Protein AF-A0A7Y4U367-F1 (afdb_monomer_lite)

Foldseek 3Di:
DDPVVVVVVVVVVCCVVVVVVVVVVCVVPPDDPPDDDDPVRVVVVVVVVVVPDDPCRVPDDDPDDDDPVVVVVVLVVCVVPPCQQQNSVRNRPHPND

Structure (mmCIF, N/CA/C/O backbone):
data_AF-A0A7Y4U367-F1
#
_entry.id   AF-A0A7Y4U367-F1
#
loop_
_atom_site.group_PDB
_atom_site.id
_atom_site.type_symbol
_atom_site.label_atom_id
_atom_site.label_alt_id
_atom_site.label_comp_id
_atom_site.label_asym_id
_atom_site.label_entity_id
_atom_site.label_seq_id
_atom_site.pdbx_PDB_ins_code
_atom_site.Cartn_x
_atom_site.Cartn_y
_atom_site.Cartn_z
_atom_site.occupancy
_atom_site.B_iso_or_equiv
_atom_site.auth_seq_id
_atom_site.auth_comp_id
_atom_site.auth_asym_id
_atom_site.auth_atom_id
_atom_site.pdbx_PDB_model_num
ATOM 1 N N . MET A 1 1 ? -22.539 -8.615 42.269 1.00 63.47 1 MET A N 1
ATOM 2 C CA . MET A 1 1 ? -22.002 -8.830 40.899 1.00 63.47 1 MET A CA 1
ATOM 3 C C . MET A 1 1 ? -20.730 -9.661 40.960 1.00 63.47 1 MET A C 1
ATOM 5 O O . MET A 1 1 ? -19.775 -9.232 41.602 1.00 63.47 1 MET A O 1
ATOM 9 N N . SER A 1 2 ? -20.712 -10.832 40.318 1.00 86.75 2 SER A N 1
ATOM 10 C CA . SER A 1 2 ? -19.523 -11.694 40.284 1.00 86.75 2 SER A CA 1
ATOM 11 C C . SER A 1 2 ? -18.370 -11.014 39.531 1.00 86.75 2 SER A C 1
ATOM 13 O O . SER A 1 2 ? -18.589 -10.190 38.640 1.00 86.75 2 SER A O 1
ATOM 15 N N . LYS A 1 3 ? -17.123 -11.361 39.873 1.00 89.44 3 LYS A N 1
ATOM 16 C CA . LYS A 1 3 ? -15.912 -10.829 39.217 1.00 89.44 3 LYS A CA 1
ATOM 17 C C . LYS A 1 3 ? -15.962 -10.988 37.688 1.00 89.44 3 LYS A C 1
ATOM 19 O O . LYS A 1 3 ? -15.538 -10.096 36.965 1.00 89.44 3 LYS A O 1
ATOM 24 N N . ARG A 1 4 ? -16.566 -12.081 37.208 1.00 91.12 4 ARG A N 1
ATOM 25 C CA . ARG A 1 4 ? -16.754 -12.391 35.781 1.00 91.12 4 ARG A CA 1
ATOM 26 C C . ARG A 1 4 ? -17.662 -11.384 35.070 1.00 91.12 4 ARG A C 1
ATOM 28 O O . ARG A 1 4 ? -17.329 -10.945 33.978 1.00 91.12 4 ARG A O 1
ATOM 35 N N . TYR A 1 5 ? -18.753 -10.965 35.713 1.00 93.19 5 TYR A N 1
ATOM 36 C CA . TYR A 1 5 ? -19.666 -9.965 35.151 1.00 93.19 5 TYR A CA 1
ATOM 37 C C . TYR A 1 5 ? -18.988 -8.599 34.989 1.00 93.19 5 TYR A C 1
ATOM 39 O O . TYR A 1 5 ? -19.130 -7.956 33.956 1.00 93.19 5 TYR A O 1
ATOM 47 N N . LYS A 1 6 ? -18.186 -8.180 35.977 1.00 93.88 6 LYS A N 1
ATOM 48 C CA . LYS A 1 6 ? -17.423 -6.922 35.897 1.00 93.88 6 LYS A CA 1
ATOM 49 C C . LYS A 1 6 ? -16.401 -6.935 34.755 1.00 93.88 6 LYS A C 1
ATOM 51 O O . LYS A 1 6 ? -16.264 -5.933 34.066 1.00 93.88 6 LYS A O 1
ATOM 56 N N . ILE A 1 7 ? -15.722 -8.065 34.540 1.00 95.56 7 ILE A N 1
ATOM 57 C CA . ILE A 1 7 ? -14.770 -8.238 33.429 1.00 95.56 7 ILE A CA 1
ATOM 58 C C . ILE A 1 7 ? -15.497 -8.188 32.082 1.00 95.56 7 ILE A C 1
ATOM 60 O O . ILE A 1 7 ? -15.075 -7.454 31.196 1.00 95.56 7 ILE A O 1
ATOM 64 N N . GLY A 1 8 ? -16.606 -8.923 31.942 1.00 96.19 8 GLY A N 1
ATOM 65 C CA . GLY A 1 8 ? -17.412 -8.900 30.721 1.00 96.19 8 GLY A CA 1
ATOM 66 C C . GLY A 1 8 ? -17.909 -7.494 30.389 1.00 96.19 8 GLY A C 1
ATOM 67 O O . GLY A 1 8 ? -17.741 -7.035 29.264 1.00 96.19 8 GLY A O 1
ATOM 68 N N . LEU A 1 9 ? -18.427 -6.776 31.392 1.00 96.56 9 LEU A N 1
ATOM 69 C CA . LEU A 1 9 ? -18.858 -5.390 31.232 1.00 96.56 9 LEU A CA 1
ATOM 70 C C . LEU A 1 9 ? -17.701 -4.488 30.789 1.00 96.56 9 LEU A C 1
ATOM 72 O O . LEU A 1 9 ? -17.875 -3.720 29.853 1.00 96.56 9 LEU A O 1
ATOM 76 N N . ALA A 1 10 ? -16.523 -4.609 31.407 1.00 96.00 10 ALA A N 1
ATOM 77 C CA . ALA A 1 10 ? -15.352 -3.813 31.042 1.00 96.00 10 ALA A CA 1
ATOM 78 C C . ALA A 1 10 ? -14.901 -4.055 29.591 1.00 96.00 10 ALA A C 1
ATOM 80 O O . ALA A 1 10 ? -14.582 -3.098 28.892 1.00 96.00 10 ALA A O 1
ATOM 81 N N . ILE A 1 11 ? -14.918 -5.307 29.118 1.00 96.69 11 ILE A N 1
ATOM 82 C CA . ILE A 1 11 ? -14.572 -5.645 27.727 1.00 96.69 11 ILE A CA 1
ATOM 83 C C . ILE A 1 11 ? -15.574 -5.022 26.755 1.00 96.69 11 ILE A C 1
ATOM 85 O O . ILE A 1 11 ? -15.166 -4.387 25.787 1.00 96.69 11 ILE A O 1
ATOM 89 N N . VAL A 1 12 ? -16.876 -5.167 27.020 1.00 97.06 12 VAL A N 1
ATOM 90 C CA . VAL A 1 12 ? -17.923 -4.575 26.173 1.00 97.06 12 VAL A CA 1
ATOM 91 C C . VAL A 1 12 ? -17.770 -3.058 26.122 1.00 97.06 12 VAL A C 1
ATOM 93 O O . VAL A 1 12 ? -17.806 -2.478 25.042 1.00 97.06 12 VAL A O 1
ATOM 96 N N . LEU A 1 13 ? -17.531 -2.419 27.267 1.00 97.38 13 LEU A N 1
ATOM 97 C CA . LEU A 1 13 ? -17.336 -0.972 27.344 1.00 97.38 13 LEU A CA 1
ATOM 98 C C . LEU A 1 13 ? -16.110 -0.531 26.535 1.00 97.38 13 LEU A C 1
ATOM 100 O O . LEU A 1 13 ? -16.184 0.445 25.795 1.00 97.38 13 LEU A O 1
ATOM 104 N N . LEU A 1 14 ? -15.013 -1.285 26.611 1.00 96.81 14 LEU A N 1
ATOM 105 C CA . LEU A 1 14 ? -13.789 -1.004 25.863 1.00 96.81 14 LEU A CA 1
ATOM 106 C C . LEU A 1 14 ? -13.987 -1.164 24.349 1.00 96.81 14 LEU A C 1
ATOM 108 O O . LEU A 1 14 ? -13.500 -0.336 23.584 1.00 96.81 14 LEU A O 1
ATOM 112 N N . LEU A 1 15 ? -14.744 -2.175 23.915 1.00 96.38 15 LEU A N 1
ATOM 113 C CA . LEU A 1 15 ? -15.100 -2.365 22.506 1.00 96.38 15 LEU A CA 1
ATOM 114 C C . LEU A 1 15 ? -16.018 -1.255 21.989 1.00 96.38 15 LEU A C 1
ATOM 116 O O . LEU A 1 15 ? -15.792 -0.752 20.893 1.00 96.38 15 LEU A O 1
ATOM 120 N N . VAL A 1 16 ? -17.027 -0.854 22.766 1.00 97.56 16 VAL A N 1
ATOM 121 C CA . VAL A 1 16 ? -17.953 0.222 22.383 1.00 97.56 16 VAL A CA 1
ATOM 122 C C . VAL A 1 16 ? -17.217 1.553 22.283 1.00 97.56 16 VAL A C 1
ATOM 124 O O . VAL A 1 16 ? -17.352 2.242 21.277 1.00 97.56 16 VAL A O 1
ATOM 127 N N . VAL A 1 17 ? -16.402 1.898 23.284 1.00 96.56 17 VAL A N 1
ATOM 128 C CA . VAL A 1 17 ? -15.613 3.137 23.270 1.00 96.56 17 VAL A CA 1
ATOM 129 C C . VAL A 1 17 ? -14.601 3.109 22.130 1.00 96.56 17 VAL A C 1
ATOM 131 O O . VAL A 1 17 ? -14.579 4.033 21.326 1.00 96.56 17 VAL A O 1
ATOM 134 N N . GLY A 1 18 ? -13.821 2.033 21.998 1.00 93.62 18 GLY A N 1
ATOM 135 C CA . GLY A 1 18 ? -12.847 1.892 20.916 1.00 93.62 18 GLY A CA 1
ATOM 136 C C . GLY A 1 18 ? -13.492 1.949 19.529 1.00 93.62 18 GLY A C 1
ATOM 137 O O . GLY A 1 18 ? -12.980 2.630 18.643 1.00 93.62 18 GLY A O 1
ATOM 138 N N . GLY A 1 19 ? -14.644 1.297 19.353 1.00 92.75 19 GLY A N 1
ATOM 139 C CA . GLY A 1 19 ? -15.422 1.330 18.116 1.00 92.75 19 GLY A CA 1
ATOM 140 C C . GLY A 1 19 ? -15.976 2.720 17.803 1.00 92.75 19 GLY A C 1
ATOM 141 O O . GLY A 1 19 ? -15.846 3.180 16.673 1.00 92.75 19 GLY A O 1
ATOM 142 N N . ALA A 1 20 ? -16.530 3.420 18.797 1.00 94.56 20 ALA A N 1
ATOM 143 C CA . ALA A 1 20 ? -17.034 4.781 18.632 1.00 94.56 20 ALA A CA 1
ATOM 144 C C . ALA A 1 20 ? -15.909 5.773 18.299 1.00 94.56 20 ALA A C 1
ATOM 146 O O . ALA A 1 20 ? -16.060 6.582 17.386 1.00 94.56 20 ALA A O 1
ATOM 147 N N . THR A 1 21 ? -14.763 5.686 18.983 1.00 89.94 21 THR A N 1
ATOM 148 C CA . THR A 1 21 ? -13.582 6.507 18.680 1.00 89.94 21 THR A CA 1
ATOM 149 C C . THR A 1 21 ? -13.040 6.206 17.286 1.00 89.94 21 THR A C 1
ATOM 151 O O . THR A 1 21 ? -12.756 7.135 16.537 1.00 89.94 21 THR A O 1
ATOM 154 N N . GLY A 1 22 ? -12.941 4.928 16.908 1.00 86.56 22 GLY A N 1
ATOM 155 C CA . GLY A 1 22 ? -12.512 4.523 15.570 1.00 86.56 22 GLY A CA 1
ATOM 156 C C . GLY A 1 22 ? -13.446 5.040 14.475 1.00 86.56 22 GLY A C 1
ATOM 157 O O . GLY A 1 22 ? -12.976 5.610 13.495 1.00 86.56 22 GLY A O 1
ATOM 158 N N . LEU A 1 23 ? -14.764 4.913 14.667 1.00 88.56 23 LEU A N 1
ATOM 159 C CA . LEU A 1 23 ? -15.766 5.437 13.739 1.00 88.56 23 LEU A CA 1
ATOM 160 C C . LEU A 1 23 ? -15.686 6.962 13.631 1.00 88.56 23 LEU A C 1
ATOM 162 O O . LEU A 1 23 ? -15.734 7.496 12.531 1.00 88.56 23 LEU A O 1
ATOM 166 N N . TRP A 1 24 ? -15.534 7.666 14.751 1.00 89.88 24 TRP A N 1
ATOM 167 C CA . TRP A 1 24 ? -15.398 9.120 14.745 1.00 89.88 24 TRP A CA 1
ATOM 168 C C . TRP A 1 24 ? -14.143 9.579 13.996 1.00 89.88 24 TRP A C 1
ATOM 170 O O . TRP A 1 24 ? -14.237 10.453 13.139 1.00 89.88 24 TRP A O 1
ATOM 180 N N . LEU A 1 25 ? -12.988 8.954 14.251 1.00 83.88 25 LEU A N 1
ATOM 181 C CA . LEU A 1 25 ? -11.749 9.245 13.523 1.00 83.88 25 LEU A CA 1
ATOM 182 C C . LEU A 1 25 ? -11.899 8.978 12.021 1.00 83.88 25 LEU A C 1
ATOM 184 O O .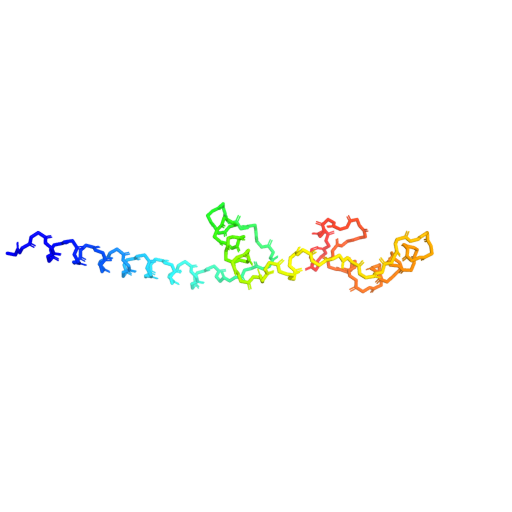 LEU A 1 25 ? -11.479 9.808 11.215 1.00 83.88 25 LEU A O 1
ATOM 188 N N . PHE A 1 26 ? -12.544 7.865 11.662 1.00 83.56 26 PHE A N 1
ATOM 189 C CA . PHE A 1 26 ? -12.843 7.513 10.277 1.00 83.56 26 PHE A CA 1
ATOM 190 C C . PHE A 1 26 ? -13.759 8.536 9.598 1.00 83.56 26 PHE A C 1
ATOM 192 O O . PHE A 1 26 ? -13.493 8.927 8.469 1.00 83.56 26 PHE A O 1
ATOM 199 N N . LEU A 1 27 ? -14.807 9.017 10.269 1.00 87.94 27 LEU A N 1
ATOM 200 C CA . LEU A 1 27 ? -15.708 10.021 9.694 1.00 87.94 27 LEU A CA 1
ATOM 201 C C . LEU A 1 27 ? -15.037 11.390 9.507 1.00 87.94 27 LEU A C 1
ATOM 203 O O . LEU A 1 27 ? -15.458 12.145 8.638 1.00 87.94 27 LEU A O 1
ATOM 207 N N . GLN A 1 28 ? -14.012 11.707 10.304 1.00 82.38 28 GLN A N 1
ATOM 208 C CA . GLN A 1 28 ? -13.290 12.981 10.220 1.00 82.38 28 GLN A CA 1
ATOM 209 C C . GLN A 1 28 ? -12.187 12.982 9.154 1.00 82.38 28 GLN A C 1
ATOM 211 O O . GLN A 1 28 ? -12.010 13.983 8.469 1.00 82.38 28 GLN A O 1
ATOM 216 N N . HIS A 1 29 ? -11.434 11.884 9.026 1.00 79.06 29 HIS A N 1
ATOM 217 C CA . HIS A 1 29 ? -10.250 11.822 8.154 1.00 79.06 29 HIS A CA 1
ATOM 218 C C . HIS A 1 29 ? -10.435 10.913 6.931 1.00 79.06 29 HIS A C 1
ATOM 220 O O . HIS A 1 29 ? -9.700 11.036 5.956 1.00 79.06 29 HIS A O 1
ATOM 226 N N . GLY A 1 30 ? -11.422 10.014 6.947 1.00 81.62 30 GLY A N 1
ATOM 227 C CA . GLY A 1 30 ? -11.633 9.030 5.890 1.00 81.62 30 GLY A CA 1
ATOM 228 C C . GLY A 1 30 ? -10.438 8.091 5.698 1.00 81.62 30 GLY A C 1
ATOM 229 O O . GLY A 1 30 ? -9.650 7.856 6.613 1.00 81.62 30 GLY A O 1
ATOM 230 N N . PHE A 1 31 ? -10.324 7.545 4.486 1.00 79.75 31 PHE A N 1
ATOM 231 C CA . PHE A 1 31 ? -9.098 6.914 4.003 1.00 79.75 31 PHE A CA 1
ATOM 232 C C . PHE A 1 31 ? -8.501 7.799 2.918 1.00 79.75 31 PHE A C 1
ATOM 234 O O . PHE A 1 31 ? -9.184 8.143 1.952 1.00 79.75 31 PHE A O 1
ATOM 241 N N . SER A 1 32 ? -7.225 8.126 3.065 1.00 81.44 32 SER A N 1
ATOM 242 C CA . SER A 1 32 ? -6.473 8.893 2.083 1.00 81.44 32 SER A CA 1
ATOM 243 C C . SER A 1 32 ? -5.379 8.018 1.495 1.00 81.44 32 SER A C 1
ATOM 245 O O . SER A 1 32 ? -4.684 7.303 2.212 1.00 81.44 32 SER A O 1
ATOM 247 N N . ALA A 1 33 ? -5.233 8.066 0.173 1.00 77.88 33 ALA A N 1
ATOM 248 C CA . ALA A 1 33 ? -4.100 7.450 -0.512 1.00 77.88 33 ALA A CA 1
ATOM 249 C C . ALA A 1 33 ? -2.864 8.370 -0.534 1.00 77.88 33 ALA A C 1
ATOM 251 O O . ALA A 1 33 ? -1.799 7.932 -0.958 1.00 77.88 33 ALA A O 1
ATOM 252 N N . ARG A 1 34 ? -3.015 9.633 -0.103 1.00 77.19 34 ARG A N 1
ATOM 253 C CA . ARG A 1 34 ? -1.970 10.667 -0.125 1.00 77.19 34 ARG A CA 1
ATOM 254 C C . ARG A 1 34 ? -1.413 10.979 1.259 1.00 77.19 34 ARG A C 1
ATOM 256 O O . ARG A 1 34 ? -0.217 11.220 1.391 1.00 77.19 34 ARG A O 1
ATOM 263 N N . ASP A 1 35 ? -2.263 10.981 2.282 1.00 85.12 35 ASP A N 1
ATOM 264 C CA . ASP A 1 35 ? -1.826 11.330 3.632 1.00 85.12 35 ASP A CA 1
ATOM 265 C C . ASP A 1 35 ? -0.930 10.242 4.212 1.00 85.12 35 ASP A C 1
ATOM 267 O O . ASP A 1 35 ? -1.147 9.043 4.018 1.00 85.12 35 ASP A O 1
ATOM 271 N N . GLN A 1 36 ? 0.092 10.665 4.955 1.00 85.31 36 GLN A N 1
ATOM 272 C CA . GLN A 1 36 ? 0.970 9.707 5.604 1.00 85.31 36 GLN A CA 1
ATOM 273 C C . GLN A 1 36 ? 0.218 8.977 6.723 1.00 85.31 36 GLN A C 1
ATOM 275 O O . GLN A 1 36 ? -0.334 9.630 7.615 1.00 85.31 36 GLN A O 1
ATOM 280 N N . PRO A 1 37 ? 0.230 7.632 6.726 1.00 88.00 37 PRO A N 1
ATOM 281 C CA . PRO A 1 37 ? -0.466 6.871 7.744 1.00 88.00 37 PRO A CA 1
ATOM 282 C C . PRO A 1 37 ? 0.197 7.076 9.102 1.00 88.00 37 PRO A C 1
ATOM 284 O O . PRO A 1 37 ? 1.425 7.165 9.226 1.00 88.00 37 PRO A O 1
ATOM 287 N N . THR A 1 38 ? -0.611 7.051 10.157 1.00 87.88 38 THR A N 1
ATOM 288 C CA . THR A 1 38 ? -0.062 7.029 11.518 1.00 87.88 38 THR A CA 1
ATOM 289 C C . THR A 1 38 ? 0.709 5.729 11.768 1.00 87.88 38 THR A C 1
ATOM 291 O O . THR A 1 38 ? 0.472 4.698 11.132 1.00 87.88 38 THR A O 1
ATOM 294 N N . ALA A 1 39 ? 1.607 5.721 12.755 1.00 91.75 39 ALA A N 1
ATOM 295 C CA . ALA A 1 39 ? 2.355 4.510 13.105 1.00 91.75 39 ALA A CA 1
ATOM 296 C C . ALA A 1 39 ? 1.436 3.326 13.477 1.00 91.75 39 ALA A C 1
ATOM 298 O O . ALA A 1 39 ? 1.726 2.178 13.125 1.00 91.75 39 ALA A O 1
ATOM 299 N N . VAL A 1 40 ? 0.318 3.605 14.160 1.00 88.19 40 VAL A N 1
ATOM 300 C CA . VAL A 1 40 ? -0.676 2.594 14.554 1.00 88.19 40 VAL A CA 1
ATOM 301 C C . VAL A 1 40 ? -1.401 2.050 13.328 1.00 88.19 40 VAL A C 1
ATOM 303 O O . VAL A 1 40 ? -1.492 0.834 13.164 1.00 88.19 40 VAL A O 1
ATOM 306 N N . GLU A 1 41 ? -1.856 2.926 12.438 1.00 86.44 41 GLU A N 1
ATOM 307 C CA . GLU A 1 41 ? -2.504 2.534 11.187 1.00 86.44 41 GLU A CA 1
ATOM 308 C C . GLU A 1 41 ? -1.574 1.681 10.321 1.00 86.44 41 GLU A C 1
ATOM 310 O O . GLU A 1 41 ? -1.921 0.558 9.957 1.00 86.44 41 GLU A O 1
ATOM 315 N N . ALA A 1 42 ? -0.347 2.148 10.078 1.00 92.94 42 ALA A N 1
ATOM 316 C CA . ALA A 1 42 ? 0.644 1.417 9.297 1.00 92.94 42 ALA A CA 1
ATOM 317 C C . ALA A 1 42 ? 0.985 0.054 9.919 1.00 92.94 42 ALA A C 1
ATOM 319 O O . ALA A 1 42 ? 1.272 -0.910 9.202 1.00 92.94 42 ALA A O 1
ATOM 320 N N . PHE A 1 43 ? 0.992 -0.055 11.251 1.00 95.56 43 PHE A N 1
ATOM 321 C CA . PHE A 1 43 ? 1.172 -1.329 11.942 1.00 95.56 43 PHE A CA 1
ATOM 322 C C . PHE A 1 43 ? -0.013 -2.269 11.691 1.00 95.56 43 PHE A C 1
ATOM 324 O O . PHE A 1 43 ? 0.195 -3.389 11.219 1.00 95.56 43 PHE A O 1
ATOM 331 N N . VAL A 1 44 ? -1.241 -1.818 11.957 1.00 92.81 44 VAL A N 1
ATOM 332 C CA . VAL A 1 44 ? -2.459 -2.628 11.801 1.00 92.81 44 VAL A CA 1
ATOM 333 C C . VAL A 1 44 ? -2.647 -3.047 10.342 1.00 92.81 44 VAL A C 1
ATOM 335 O O . VAL A 1 44 ? -2.788 -4.239 10.067 1.00 92.81 44 VAL A O 1
ATOM 338 N N . ALA A 1 45 ? -2.547 -2.110 9.397 1.00 92.69 45 ALA A N 1
ATOM 339 C CA . ALA A 1 45 ? -2.726 -2.357 7.968 1.00 92.69 45 ALA A CA 1
ATOM 340 C C . ALA A 1 45 ? -1.741 -3.406 7.433 1.00 92.69 45 ALA A C 1
ATOM 342 O O . ALA A 1 45 ? -2.142 -4.360 6.762 1.00 92.69 45 ALA A O 1
ATOM 343 N N . ARG A 1 46 ? -0.450 -3.311 7.786 1.00 95.19 46 ARG A N 1
ATOM 344 C CA . ARG A 1 46 ? 0.553 -4.307 7.366 1.00 95.19 46 ARG A CA 1
ATOM 345 C C . ARG A 1 46 ? 0.269 -5.698 7.930 1.00 95.19 46 ARG A C 1
ATOM 347 O O . ARG A 1 46 ? 0.494 -6.686 7.228 1.00 95.19 46 ARG A O 1
ATOM 354 N N . ARG A 1 47 ? -0.221 -5.795 9.172 1.00 96.94 47 ARG A N 1
ATOM 355 C CA . ARG A 1 47 ? -0.576 -7.079 9.801 1.00 96.94 47 ARG A CA 1
ATOM 356 C C . ARG A 1 47 ? -1.811 -7.692 9.159 1.00 96.94 47 ARG A C 1
ATOM 358 O O . ARG A 1 47 ? -1.760 -8.864 8.797 1.00 96.94 47 ARG A O 1
ATOM 365 N N . LEU A 1 48 ? -2.863 -6.903 8.950 1.00 96.06 48 LEU A N 1
ATOM 366 C CA . LEU A 1 48 ? -4.070 -7.358 8.263 1.00 96.06 48 LEU A CA 1
ATOM 367 C C . LEU A 1 48 ? -3.755 -7.812 6.835 1.00 96.06 48 LEU A C 1
ATOM 369 O O . LEU A 1 48 ? -4.118 -8.927 6.474 1.00 96.06 48 LEU A O 1
ATOM 373 N N . ARG A 1 49 ? -2.973 -7.037 6.068 1.00 95.50 49 ARG A N 1
ATOM 374 C CA . ARG A 1 49 ? -2.491 -7.440 4.735 1.00 95.50 49 ARG A CA 1
ATOM 375 C C . ARG A 1 49 ? -1.752 -8.777 4.781 1.00 95.50 49 ARG A C 1
ATOM 377 O O . ARG A 1 49 ? -2.010 -9.660 3.975 1.00 95.50 49 ARG A O 1
ATOM 384 N N . HIS A 1 50 ? -0.833 -8.950 5.727 1.00 96.19 50 HIS A N 1
ATOM 385 C CA . HIS A 1 50 ? -0.069 -10.191 5.851 1.00 96.19 50 HIS A CA 1
ATOM 386 C C . HIS A 1 50 ? -0.946 -11.407 6.200 1.00 96.19 50 HIS A C 1
ATOM 388 O O . HIS A 1 50 ? -0.666 -12.510 5.731 1.00 96.19 50 HIS A O 1
ATOM 394 N N . LEU A 1 51 ? -1.977 -11.222 7.029 1.00 97.12 51 LEU A N 1
ATOM 395 C CA . LEU A 1 51 ? -2.937 -12.273 7.380 1.00 97.12 51 LEU A CA 1
ATOM 396 C C . LEU A 1 51 ? -3.887 -12.596 6.220 1.00 97.12 51 LEU A C 1
ATOM 398 O O . LEU A 1 51 ? -4.212 -13.762 6.020 1.00 97.12 51 LEU A O 1
ATOM 402 N N . ALA A 1 52 ? -4.292 -11.583 5.453 1.00 97.56 52 ALA A N 1
ATOM 403 C CA . ALA A 1 52 ? -5.218 -11.727 4.335 1.00 97.56 52 ALA A CA 1
ATOM 404 C C . ALA A 1 52 ? -4.593 -12.429 3.120 1.00 97.56 52 ALA A C 1
ATOM 406 O O . ALA A 1 52 ? -5.298 -13.119 2.390 1.00 97.56 52 ALA A O 1
ATOM 407 N N . VAL A 1 53 ? -3.281 -12.283 2.891 1.00 96.62 53 VAL A N 1
ATOM 408 C CA . VAL A 1 53 ? -2.614 -12.932 1.753 1.00 96.62 53 VAL A CA 1
ATOM 409 C C . VAL A 1 53 ? -2.152 -14.350 2.137 1.00 96.62 53 VAL A C 1
ATOM 411 O O . VAL A 1 53 ? -1.327 -14.503 3.052 1.00 96.62 53 VAL A O 1
ATOM 414 N N . PRO A 1 54 ? -2.602 -15.406 1.427 1.00 97.19 54 PRO A N 1
ATOM 415 C CA . PRO A 1 54 ? -2.153 -16.775 1.661 1.00 97.19 54 PRO A CA 1
ATOM 416 C C . PRO A 1 54 ? -0.634 -16.918 1.560 1.00 97.19 54 PRO A C 1
ATOM 418 O O . PRO A 1 54 ? 0.027 -16.238 0.772 1.00 97.19 54 PRO A O 1
ATOM 421 N N . ARG A 1 55 ? -0.061 -17.837 2.346 1.00 96.19 55 ARG A N 1
ATOM 422 C CA . ARG A 1 55 ? 1.391 -18.074 2.349 1.00 96.19 55 ARG A CA 1
ATOM 423 C C . ARG A 1 55 ? 1.914 -18.475 0.966 1.00 96.19 55 ARG A C 1
ATOM 425 O O . ARG A 1 55 ? 2.973 -17.995 0.582 1.00 96.19 55 ARG A O 1
ATOM 432 N N . SER A 1 56 ? 1.173 -19.307 0.233 1.00 96.50 56 SER A N 1
ATOM 433 C CA . SER A 1 56 ? 1.530 -19.735 -1.126 1.00 96.50 56 SER A CA 1
ATOM 434 C C . SER A 1 56 ? 1.657 -18.553 -2.086 1.00 96.50 56 SER A C 1
ATOM 436 O O . SER A 1 56 ? 2.654 -18.452 -2.785 1.00 96.50 56 SER A O 1
ATOM 438 N N . ALA A 1 57 ? 0.705 -17.616 -2.058 1.00 95.81 57 ALA A N 1
ATOM 439 C CA . ALA A 1 57 ? 0.746 -16.410 -2.882 1.00 95.81 57 ALA A CA 1
ATOM 440 C C . ALA A 1 57 ? 1.903 -15.474 -2.492 1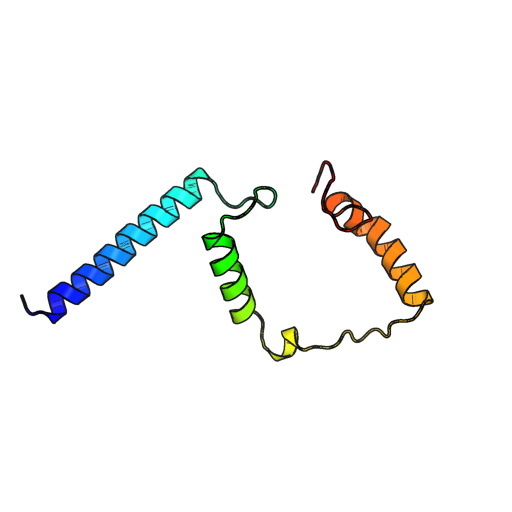.00 95.81 57 ALA A C 1
ATOM 442 O O . ALA A 1 57 ? 2.591 -14.950 -3.358 1.00 95.81 57 ALA A O 1
ATOM 443 N N . ARG A 1 58 ? 2.174 -15.302 -1.190 1.00 94.06 58 ARG A N 1
ATOM 444 C CA . ARG A 1 58 ? 3.302 -14.473 -0.713 1.00 94.06 58 ARG A CA 1
ATOM 445 C C . ARG A 1 58 ? 4.676 -15.017 -1.085 1.00 94.06 58 ARG A C 1
ATOM 447 O O . ARG A 1 58 ? 5.629 -14.250 -1.120 1.00 94.06 58 ARG A O 1
ATOM 454 N N . GLN A 1 59 ? 4.787 -16.330 -1.257 1.00 95.75 59 GLN A N 1
ATOM 455 C CA . GLN A 1 59 ? 6.044 -1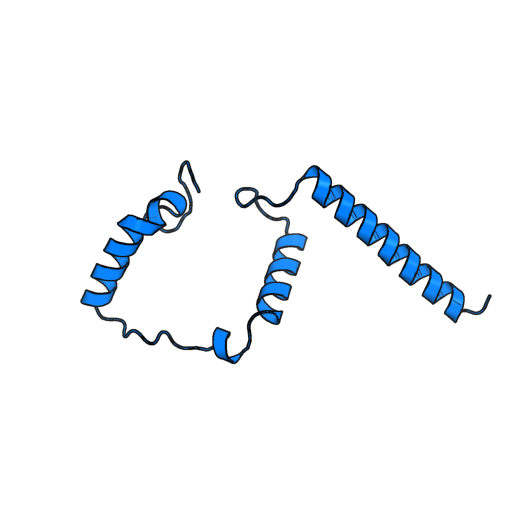7.023 -1.549 1.00 95.75 59 GLN A CA 1
ATOM 456 C C . GLN A 1 59 ? 6.141 -17.443 -3.019 1.00 95.75 59 GLN A C 1
ATOM 458 O O . GLN A 1 59 ? 7.090 -18.131 -3.386 1.00 95.75 59 GLN A O 1
ATOM 463 N N . ALA A 1 60 ? 5.174 -17.049 -3.851 1.00 96.69 60 ALA A N 1
ATOM 464 C CA . ALA A 1 60 ? 5.194 -17.355 -5.268 1.00 96.69 60 ALA A CA 1
ATOM 465 C C . ALA A 1 60 ? 6.386 -16.639 -5.931 1.00 96.69 60 ALA A C 1
ATOM 467 O O . ALA A 1 60 ? 6.518 -15.419 -5.781 1.00 96.69 60 ALA A O 1
ATOM 468 N N . PRO A 1 61 ? 7.267 -17.363 -6.644 1.00 95.62 61 PRO A N 1
ATOM 469 C CA . PRO A 1 61 ? 8.311 -16.724 -7.429 1.00 95.62 61 PRO A CA 1
ATOM 470 C C . PRO A 1 61 ? 7.685 -15.971 -8.604 1.00 95.62 61 PRO A C 1
ATOM 472 O O . PRO A 1 61 ? 6.608 -16.331 -9.084 1.00 95.62 61 PRO A O 1
ATOM 475 N N . ASN A 1 62 ? 8.384 -14.950 -9.102 1.00 94.50 62 ASN A N 1
ATOM 476 C CA . ASN A 1 62 ? 8.016 -14.358 -10.382 1.00 94.50 62 ASN A CA 1
ATOM 477 C C . ASN A 1 62 ? 8.206 -15.427 -11.480 1.00 94.50 62 ASN A C 1
ATOM 479 O O . ASN A 1 62 ? 9.318 -15.945 -11.606 1.00 94.50 62 ASN A O 1
ATOM 483 N N . PRO A 1 63 ? 7.159 -15.788 -12.249 1.00 95.62 63 PRO A N 1
ATOM 484 C CA . PRO A 1 63 ? 7.288 -16.776 -13.317 1.00 95.62 63 PRO A CA 1
ATOM 485 C C . PRO A 1 63 ? 8.114 -16.263 -14.505 1.00 95.62 63 PRO A C 1
ATOM 487 O O . PRO A 1 63 ? 8.553 -17.060 -15.330 1.00 95.62 63 PRO A O 1
ATOM 490 N N . VAL A 1 64 ? 8.331 -14.948 -14.605 1.00 96.31 64 VAL A N 1
ATOM 491 C CA . VAL A 1 64 ? 9.107 -14.319 -15.673 1.00 96.31 64 VAL A CA 1
ATOM 492 C C . VAL A 1 64 ? 10.580 -14.259 -15.273 1.00 96.31 64 VAL A C 1
ATOM 494 O O . VAL A 1 64 ? 10.941 -13.685 -14.243 1.00 96.31 64 VAL A O 1
ATOM 497 N N . SER A 1 65 ? 11.445 -14.850 -16.100 1.00 96.25 65 SER A N 1
ATOM 498 C CA . SER A 1 65 ? 12.894 -14.797 -15.905 1.00 96.25 65 SER A CA 1
ATOM 499 C C . SER A 1 65 ? 13.435 -13.379 -16.089 1.00 96.25 65 SER A C 1
ATOM 501 O O . SER A 1 65 ? 13.032 -12.655 -16.996 1.00 96.25 65 SER A O 1
ATOM 503 N N . VAL A 1 66 ? 14.387 -12.990 -15.241 1.00 96.62 66 VAL A N 1
ATOM 504 C CA . VAL A 1 66 ? 15.024 -11.671 -15.312 1.00 96.62 66 VAL A CA 1
ATOM 505 C C . VAL A 1 66 ? 16.135 -11.700 -16.363 1.00 96.62 66 VAL A C 1
ATOM 507 O O . VAL A 1 66 ? 17.225 -12.204 -16.097 1.00 96.62 66 VAL A O 1
ATOM 510 N N . THR A 1 67 ? 15.863 -11.151 -17.547 1.00 98.12 67 THR A N 1
ATOM 511 C CA . THR A 1 67 ? 16.860 -10.911 -18.606 1.00 98.12 67 THR A CA 1
ATOM 512 C C . THR A 1 67 ? 16.987 -9.412 -18.901 1.00 98.12 67 THR A C 1
ATOM 514 O O . THR A 1 67 ? 16.090 -8.640 -18.538 1.00 98.12 67 THR A O 1
ATOM 517 N N . PRO A 1 68 ? 18.080 -8.957 -19.543 1.00 98.38 68 PRO A N 1
ATOM 518 C CA . PRO A 1 68 ? 18.222 -7.559 -19.951 1.00 98.38 68 PRO A CA 1
ATOM 519 C C . PRO A 1 68 ? 17.055 -7.054 -20.809 1.00 98.38 68 PRO A C 1
ATOM 521 O O . PRO A 1 68 ? 16.588 -5.934 -20.604 1.00 98.38 68 PRO A O 1
ATOM 524 N N . GLU A 1 69 ? 16.547 -7.891 -21.711 1.00 98.31 69 GLU A N 1
ATOM 525 C CA . GLU A 1 69 ? 15.447 -7.573 -22.625 1.00 98.31 69 GLU A CA 1
ATOM 526 C C . GLU A 1 69 ? 14.131 -7.402 -21.859 1.00 98.31 69 GLU A C 1
ATOM 528 O O . GLU A 1 69 ? 13.468 -6.376 -22.006 1.00 98.31 69 GLU A O 1
ATOM 533 N N . VAL A 1 70 ? 13.807 -8.340 -20.959 1.00 98.25 70 VAL A N 1
ATOM 534 C CA . VAL A 1 70 ? 12.621 -8.253 -20.087 1.0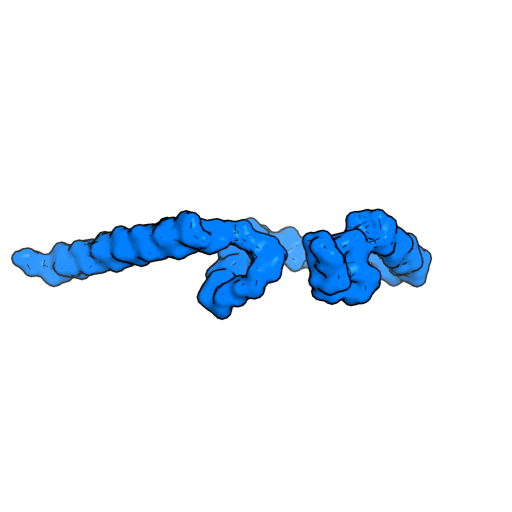0 98.25 70 VAL A CA 1
ATOM 535 C C . VAL A 1 70 ? 12.680 -7.004 -19.209 1.00 98.25 70 VAL A C 1
ATOM 537 O O . VAL A 1 70 ? 11.673 -6.329 -19.015 1.00 98.25 70 VAL A O 1
ATOM 540 N N . LEU A 1 71 ? 13.856 -6.654 -18.681 1.00 97.75 71 LEU A N 1
ATOM 541 C CA . LEU A 1 71 ? 14.015 -5.441 -17.878 1.00 97.75 71 LEU A CA 1
ATOM 542 C C . LEU A 1 71 ? 13.886 -4.158 -18.709 1.00 97.75 71 LEU A C 1
ATOM 544 O O . LEU A 1 71 ? 13.450 -3.138 -18.177 1.00 97.75 71 LEU A O 1
ATOM 548 N N . ALA A 1 72 ? 14.295 -4.165 -19.978 1.00 98.12 72 ALA A N 1
ATOM 549 C CA . ALA A 1 72 ? 14.103 -3.025 -20.869 1.00 98.12 72 ALA A CA 1
ATOM 550 C C . ALA A 1 72 ? 12.611 -2.813 -21.165 1.00 98.12 72 ALA A C 1
ATOM 552 O O . ALA A 1 72 ? 12.106 -1.704 -20.988 1.00 98.12 72 ALA A O 1
ATOM 553 N N . GLU A 1 73 ? 11.898 -3.886 -21.509 1.00 97.94 73 GLU A N 1
ATOM 554 C CA . GLU A 1 73 ? 10.453 -3.864 -21.745 1.00 97.94 73 GLU A CA 1
ATOM 555 C C . GLU A 1 73 ? 9.677 -3.447 -20.489 1.00 97.94 73 GLU A C 1
ATOM 557 O O . GLU A 1 73 ? 8.840 -2.549 -20.548 1.00 97.94 73 GLU A O 1
ATOM 562 N N . ALA A 1 74 ? 10.009 -4.016 -19.325 1.00 96.69 74 ALA A N 1
ATOM 563 C CA . ALA A 1 74 ? 9.357 -3.679 -18.063 1.00 96.69 74 ALA A CA 1
ATOM 564 C C . ALA A 1 74 ? 9.504 -2.192 -17.702 1.00 96.69 74 ALA A C 1
ATOM 566 O O . ALA A 1 74 ? 8.551 -1.583 -17.219 1.00 96.69 74 ALA A O 1
ATOM 567 N N . ARG A 1 75 ? 10.673 -1.584 -17.956 1.00 96.81 75 ARG A N 1
ATOM 568 C CA . ARG A 1 75 ? 10.882 -0.143 -17.727 1.00 96.81 75 ARG A CA 1
ATOM 569 C C . ARG A 1 75 ? 10.070 0.712 -18.690 1.00 96.81 75 ARG A C 1
ATOM 571 O O . ARG A 1 75 ? 9.480 1.691 -18.248 1.00 96.81 75 ARG A O 1
ATOM 578 N N . ALA A 1 76 ? 10.021 0.342 -19.970 1.00 97.94 76 ALA A N 1
ATOM 579 C CA . ALA A 1 76 ? 9.199 1.043 -20.952 1.00 97.94 76 ALA A CA 1
ATOM 580 C C . ALA A 1 76 ? 7.711 0.976 -20.572 1.00 97.94 76 ALA A C 1
ATOM 582 O O . ALA A 1 76 ? 7.035 2.000 -20.539 1.00 97.94 76 ALA A O 1
ATOM 583 N N . HIS A 1 77 ? 7.228 -0.208 -20.186 1.00 97.81 77 HIS A N 1
ATOM 584 C CA . HIS A 1 77 ? 5.854 -0.403 -19.732 1.00 97.81 77 HIS A CA 1
ATOM 585 C C . HIS A 1 77 ? 5.540 0.410 -18.467 1.00 97.81 77 HIS A C 1
ATOM 587 O O . HIS A 1 77 ? 4.512 1.082 -18.405 1.00 97.81 77 HIS A O 1
ATOM 593 N N . PHE A 1 78 ? 6.440 0.402 -17.479 1.00 97.75 78 PHE A N 1
ATOM 594 C CA . PHE A 1 78 ? 6.288 1.181 -16.250 1.00 97.75 78 PHE A CA 1
ATOM 595 C C . PHE A 1 78 ? 6.245 2.690 -16.521 1.00 97.75 78 PHE A C 1
ATOM 597 O O . PHE A 1 78 ? 5.395 3.383 -15.961 1.00 97.75 78 PHE A O 1
ATOM 604 N N . ALA A 1 79 ? 7.125 3.197 -17.389 1.00 97.25 79 ALA A N 1
ATOM 605 C CA . ALA A 1 79 ? 7.152 4.608 -17.769 1.00 97.25 79 ALA A CA 1
ATOM 606 C C . ALA A 1 79 ? 5.844 5.052 -18.447 1.00 97.25 79 ALA A C 1
ATOM 608 O O . ALA A 1 79 ? 5.372 6.157 -18.198 1.00 97.25 79 ALA A O 1
ATOM 609 N N . ASP A 1 80 ? 5.245 4.178 -19.257 1.00 97.44 80 ASP A N 1
ATOM 610 C CA . ASP A 1 80 ? 4.015 4.459 -20.002 1.00 97.44 80 ASP A CA 1
ATOM 611 C C . ASP A 1 80 ? 2.741 4.340 -19.138 1.00 97.44 80 ASP A C 1
ATOM 613 O O . ASP A 1 80 ? 1.821 5.142 -19.268 1.00 97.44 80 ASP A O 1
ATOM 617 N N . HIS A 1 81 ? 2.692 3.378 -18.205 1.00 97.19 81 HIS A N 1
ATOM 618 C CA . HIS A 1 81 ? 1.455 3.039 -17.479 1.00 97.19 81 HIS A CA 1
ATOM 619 C C . HIS A 1 81 ? 1.450 3.421 -15.995 1.00 97.19 81 HIS A C 1
ATOM 621 O O . HIS A 1 81 ? 0.386 3.636 -15.415 1.00 97.19 81 HIS A O 1
ATOM 627 N N . CYS A 1 82 ? 2.611 3.454 -15.340 1.00 96.88 82 CYS A N 1
ATOM 628 C CA . CYS A 1 82 ? 2.703 3.542 -13.879 1.00 96.88 82 CYS A CA 1
ATOM 629 C C . CYS A 1 82 ? 3.326 4.859 -13.408 1.00 96.88 82 CYS A C 1
ATOM 631 O O . CYS A 1 82 ? 2.927 5.404 -12.375 1.00 96.88 82 CYS A O 1
ATOM 633 N N . ALA A 1 83 ? 4.293 5.386 -14.162 1.00 96.56 83 ALA A N 1
ATOM 634 C CA . ALA A 1 83 ? 5.091 6.540 -13.759 1.00 96.56 83 ALA A CA 1
ATOM 635 C C . ALA A 1 83 ? 4.279 7.836 -13.622 1.00 96.56 83 ALA A C 1
ATOM 637 O O . ALA A 1 83 ? 4.712 8.736 -12.906 1.00 96.56 83 ALA A O 1
ATOM 638 N N . LEU A 1 84 ? 3.086 7.914 -14.222 1.00 94.69 84 LEU A N 1
ATOM 639 C CA . LEU A 1 84 ? 2.169 9.044 -14.046 1.00 94.69 84 LEU A CA 1
ATOM 640 C C . LEU A 1 84 ? 1.839 9.306 -12.563 1.00 94.69 84 LEU A C 1
ATOM 642 O O . LEU A 1 84 ? 1.769 10.461 -12.146 1.00 94.69 84 LEU A O 1
ATOM 646 N N . CYS A 1 85 ? 1.675 8.243 -11.767 1.00 93.25 85 CYS A N 1
ATOM 647 C CA . CYS A 1 85 ? 1.358 8.329 -10.335 1.00 93.25 85 CYS A CA 1
ATOM 648 C C . CYS A 1 85 ? 2.515 7.899 -9.425 1.00 93.25 85 CYS A C 1
ATOM 650 O O . CYS A 1 85 ? 2.460 8.133 -8.229 1.00 93.25 85 CYS A O 1
ATOM 652 N N . HIS A 1 86 ? 3.523 7.198 -9.945 1.00 94.69 86 HIS A N 1
ATOM 653 C CA . HIS A 1 86 ? 4.612 6.661 -9.122 1.00 94.69 86 HIS A CA 1
ATOM 654 C C . HIS A 1 86 ? 5.976 7.298 -9.397 1.00 94.69 86 HIS A C 1
ATOM 656 O O . HIS A 1 86 ? 6.939 6.925 -8.733 1.00 94.69 86 HIS A O 1
ATOM 662 N N . ALA A 1 87 ? 6.066 8.261 -10.323 1.00 95.62 87 ALA A N 1
ATOM 663 C CA . ALA A 1 87 ? 7.313 8.796 -10.875 1.00 95.62 87 ALA A CA 1
ATOM 664 C C . ALA A 1 87 ? 8.203 7.710 -11.520 1.00 95.62 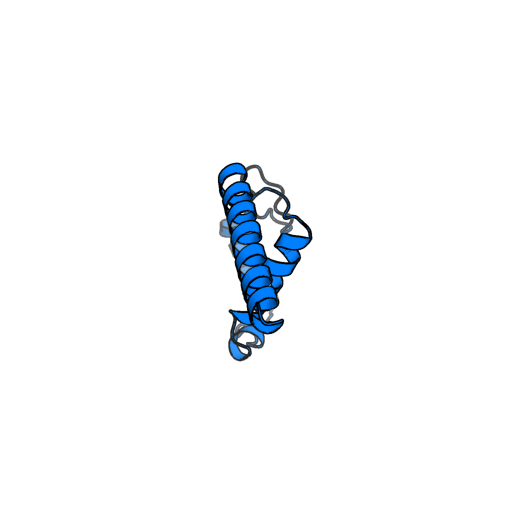87 ALA A C 1
ATOM 666 O O . ALA A 1 87 ? 8.079 6.518 -11.248 1.00 95.62 87 ALA A O 1
ATOM 667 N N . ASN A 1 88 ? 9.124 8.100 -12.406 1.00 95.81 88 ASN A N 1
ATOM 668 C CA . ASN A 1 88 ? 9.995 7.135 -13.100 1.00 95.81 88 ASN A CA 1
ATOM 669 C C . ASN A 1 88 ? 10.984 6.415 -12.168 1.00 95.81 88 ASN A C 1
ATOM 671 O O . ASN A 1 88 ? 11.486 5.345 -12.508 1.00 95.81 88 ASN A O 1
ATOM 675 N N . ASP A 1 89 ? 11.267 6.994 -11.004 1.00 95.25 89 ASP A N 1
ATOM 676 C CA . ASP A 1 89 ? 12.122 6.414 -9.969 1.00 95.25 89 ASP A CA 1
ATOM 677 C C . ASP A 1 89 ? 11.336 5.632 -8.900 1.00 95.25 89 ASP A C 1
ATOM 679 O O . ASP A 1 89 ? 11.939 5.053 -7.996 1.00 95.25 89 ASP A O 1
ATOM 683 N N . GLY A 1 90 ? 10.002 5.587 -8.999 1.00 93.38 90 GLY A N 1
ATOM 684 C CA . GLY A 1 90 ? 9.135 4.924 -8.026 1.00 93.38 90 GLY A CA 1
ATOM 685 C C . GLY A 1 90 ? 8.897 5.724 -6.741 1.00 93.38 90 GLY A C 1
ATOM 686 O O . GLY A 1 90 ? 8.341 5.170 -5.792 1.00 93.38 90 GLY A O 1
ATOM 687 N N . SER A 1 91 ? 9.320 6.990 -6.674 1.00 92.50 91 SER A N 1
ATOM 688 C CA . SER A 1 91 ? 9.182 7.824 -5.474 1.00 92.50 91 SER A CA 1
ATOM 689 C C . SER A 1 91 ? 7.740 8.207 -5.140 1.00 92.50 91 SER A C 1
ATOM 691 O O . SE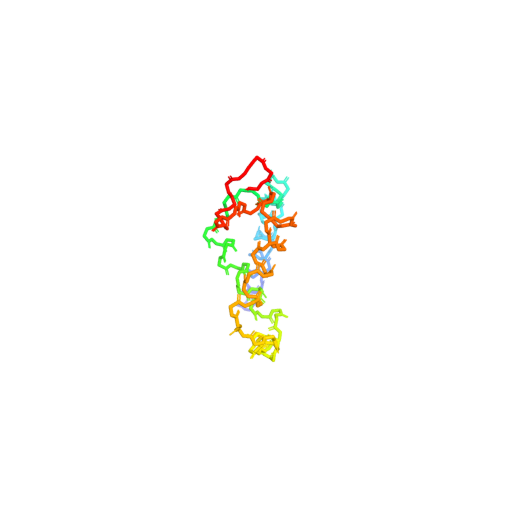R A 1 91 ? 7.468 8.503 -3.977 1.00 92.50 91 SER A O 1
ATOM 693 N N . GLY A 1 92 ? 6.835 8.205 -6.126 1.00 91.19 92 GLY A N 1
ATOM 694 C CA . GLY A 1 92 ? 5.496 8.781 -5.971 1.00 91.19 92 GLY A CA 1
ATOM 695 C C . GLY A 1 92 ? 5.566 10.269 -5.636 1.00 91.19 92 GLY A C 1
ATOM 696 O O . GLY A 1 92 ? 4.958 10.707 -4.672 1.00 91.19 92 GLY A O 1
ATOM 697 N N . GLN A 1 93 ? 6.416 11.017 -6.344 1.00 90.69 93 GLN A N 1
ATOM 698 C CA . GLN A 1 93 ? 6.467 12.477 -6.264 1.00 90.69 93 GLN A CA 1
ATOM 699 C C . GLN A 1 93 ? 5.986 13.076 -7.586 1.00 90.69 93 GLN A C 1
ATOM 701 O O . GLN A 1 93 ? 6.772 13.607 -8.375 1.00 90.69 93 GLN A O 1
ATOM 706 N N . THR A 1 94 ? 4.690 12.956 -7.855 1.00 89.75 94 THR A N 1
ATOM 707 C CA . THR A 1 94 ? 4.007 13.597 -8.983 1.00 89.75 94 THR A CA 1
ATOM 708 C C . THR A 1 94 ? 2.820 14.430 -8.494 1.00 89.75 94 THR A C 1
ATOM 710 O O . THR A 1 94 ? 2.409 14.366 -7.342 1.00 89.75 94 THR A O 1
ATOM 713 N N . GLU A 1 95 ? 2.226 15.230 -9.379 1.00 87.00 95 GLU A N 1
ATOM 714 C CA . GLU A 1 95 ? 0.990 15.969 -9.064 1.00 87.00 95 GLU A CA 1
ATOM 715 C C . GLU A 1 95 ? -0.199 15.035 -8.745 1.00 87.00 95 GLU A C 1
ATOM 717 O O . GLU A 1 95 ? -1.156 15.412 -8.057 1.00 87.00 95 GLU A O 1
ATOM 722 N N . ILE A 1 96 ? -0.163 13.802 -9.264 1.00 85.81 96 ILE A N 1
ATOM 723 C CA . ILE A 1 96 ? -1.236 12.814 -9.112 1.00 85.81 96 ILE A CA 1
ATOM 724 C C . ILE A 1 96 ? -0.927 11.845 -7.965 1.00 85.81 96 ILE A C 1
ATOM 726 O O . ILE A 1 96 ? -1.855 11.510 -7.218 1.00 85.81 96 ILE A O 1
ATOM 730 N N . GLY A 1 97 ? 0.335 11.454 -7.785 1.00 72.31 97 GLY A N 1
ATOM 731 C CA . GLY A 1 97 ? 0.789 10.591 -6.697 1.00 72.31 97 GLY A CA 1
ATOM 732 C C . GLY A 1 97 ? 2.147 11.024 -6.202 1.00 72.31 97 GLY A C 1
ATOM 733 O O . GLY A 1 97 ? 3.115 10.832 -6.970 1.00 72.31 97 GLY A O 1
#

Secondary structure (DSSP, 8-state):
--HHHHHHHHHHHHHHHHHHHHHHHHHHH---SSSPPPHHHHHHHHHHHHHHS-HHHHTPPPSS---HHHHHHHHHHHHHHTHHHH-TTS---SS--

Radius of gyration: 22.11 Å; chains: 1; bounding box: 40×36×64 Å

Sequence (97 aa):
MSKRYKIGLAIVLLLVVGGATGLWLFLQHGFSARDQPTAVEAFVARRLRHLAVPRSARQAPNPVSVTPEVLAEARAHFADHCALCHANDGSGQTEIG

pLDDT: mean 92.45, std 6.37, range [63.47, 98.38]